Protein AF-A0A099GGU8-F1 (afdb_monomer_lite)

Foldseek 3Di:
DAPLVVQVVLVVVCVPDLQVCVLLVCLLPDQLVVLPPLSVQLVPQPALVSNLVSCQVCVCVSPPQKHWDWDDDDPDIDIDIDRNDPVNPDRQSVRSNVVSNSVSSVCVRVVVPLAHCFDDDPDDAPPSGHDRVRHHDDPPD

pLDDT: mean 87.36, std 14.86, range [30.58, 97.25]

InterPro domains:
  IPR032687 HTH-type transcriptional regulator AraC-type, N-terminal [PF12625] (4-124)

Structure (mmCIF, N/CA/C/O backbone):
data_AF-A0A099GGU8-F1
#
_entry.id   AF-A0A099GGU8-F1
#
loop_
_atom_site.group_PDB
_atom_site.id
_atom_site.type_symbol
_atom_site.label_atom_id
_atom_site.label_alt_id
_atom_site.label_comp_id
_atom_site.label_asym_id
_atom_site.label_entity_id
_atom_site.label_seq_id
_atom_site.pdbx_PDB_ins_code
_atom_site.Cartn_x
_atom_site.Cartn_y
_atom_site.Cartn_z
_atom_site.occupancy
_atom_site.B_iso_or_equiv
_atom_site.auth_seq_id
_atom_site.auth_comp_id
_atom_site.auth_asym_id
_atom_site.auth_atom_id
_atom_site.pdbx_PDB_model_num
ATOM 1 N N . MET A 1 1 ? -2.643 5.594 -17.748 1.00 82.12 1 MET A N 1
ATOM 2 C CA . MET A 1 1 ? -1.275 5.035 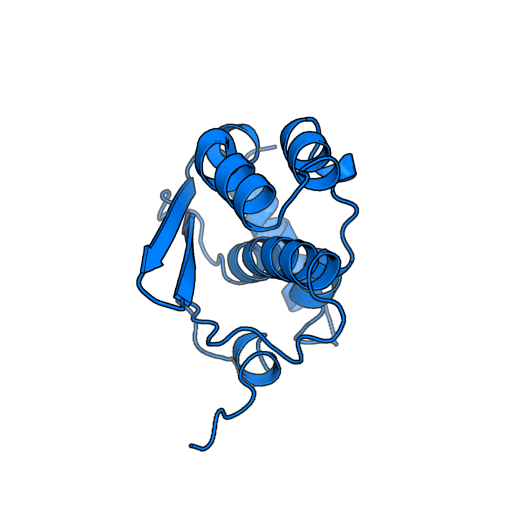-17.660 1.00 82.12 1 MET A CA 1
ATOM 3 C C . MET A 1 1 ? -1.399 3.537 -17.437 1.00 82.12 1 MET A C 1
ATOM 5 O O . MET A 1 1 ? -2.302 3.152 -16.703 1.00 82.12 1 MET A O 1
ATOM 9 N N . ARG A 1 2 ? -0.586 2.696 -18.091 1.00 91.62 2 ARG A N 1
ATOM 10 C CA . ARG A 1 2 ? -0.602 1.244 -17.828 1.00 91.62 2 ARG A CA 1
ATOM 11 C C . ARG A 1 2 ? 0.157 0.951 -16.536 1.00 91.62 2 ARG A C 1
ATOM 13 O O . ARG A 1 2 ? 1.083 1.689 -16.207 1.00 91.62 2 ARG A O 1
ATOM 20 N N . LEU A 1 3 ? -0.188 -0.141 -15.853 1.00 94.06 3 LEU A N 1
ATOM 21 C CA . LEU A 1 3 ? 0.506 -0.545 -14.627 1.00 94.06 3 LEU A CA 1
ATOM 22 C C . LEU A 1 3 ? 2.018 -0.698 -14.854 1.00 94.06 3 LEU A C 1
ATOM 24 O O . LEU A 1 3 ? 2.801 -0.153 -14.090 1.00 94.06 3 LEU A O 1
ATOM 28 N N . ALA A 1 4 ? 2.425 -1.361 -15.939 1.00 95.62 4 ALA A N 1
ATOM 29 C CA . ALA A 1 4 ? 3.839 -1.555 -16.262 1.00 95.62 4 ALA A CA 1
ATOM 30 C C . ALA A 1 4 ? 4.618 -0.230 -16.362 1.00 95.62 4 ALA A C 1
ATOM 32 O O . ALA A 1 4 ? 5.714 -0.119 -15.823 1.00 95.62 4 ALA A O 1
ATOM 33 N N . ASP A 1 5 ? 4.030 0.794 -16.991 1.00 96.00 5 ASP A N 1
ATOM 34 C CA . ASP A 1 5 ? 4.675 2.104 -17.157 1.00 96.00 5 ASP A CA 1
ATOM 35 C C . ASP A 1 5 ? 4.793 2.841 -15.811 1.00 96.00 5 ASP A C 1
ATOM 37 O O . ASP A 1 5 ? 5.799 3.498 -15.535 1.00 96.00 5 ASP A O 1
ATOM 41 N N . PHE A 1 6 ? 3.781 2.702 -14.949 1.00 95.31 6 PHE A N 1
ATOM 42 C CA . PHE A 1 6 ? 3.802 3.257 -13.597 1.00 95.31 6 PHE A CA 1
ATOM 43 C C . PHE A 1 6 ? 4.894 2.607 -12.744 1.00 95.31 6 PHE A C 1
ATOM 45 O O . PHE A 1 6 ? 5.730 3.307 -12.175 1.00 95.31 6 PHE A O 1
ATOM 52 N N . VAL A 1 7 ? 4.930 1.273 -12.713 1.00 97.25 7 VAL A N 1
ATOM 53 C CA . VAL A 1 7 ? 5.926 0.513 -11.949 1.00 97.25 7 VAL A CA 1
ATOM 54 C C . VAL A 1 7 ? 7.335 0.815 -12.450 1.00 97.25 7 VAL A C 1
ATOM 56 O O . VAL A 1 7 ? 8.205 1.134 -11.644 1.00 97.25 7 VAL A O 1
ATOM 59 N N . ALA A 1 8 ? 7.554 0.825 -13.768 1.00 97.12 8 ALA A N 1
ATOM 60 C CA . ALA A 1 8 ? 8.844 1.193 -14.349 1.00 97.12 8 ALA A CA 1
ATOM 61 C C . ALA A 1 8 ? 9.291 2.606 -13.932 1.00 97.12 8 ALA A C 1
ATOM 63 O O . ALA A 1 8 ? 10.473 2.836 -13.675 1.00 97.12 8 ALA A O 1
ATOM 64 N N . SER A 1 9 ? 8.348 3.545 -13.813 1.00 97.19 9 SER A N 1
ATOM 65 C CA . SER A 1 9 ? 8.642 4.905 -13.349 1.00 97.19 9 SER A CA 1
ATOM 66 C C . SER A 1 9 ? 9.060 4.930 -11.875 1.00 97.19 9 SER A C 1
ATOM 68 O O . SER A 1 9 ? 10.023 5.612 -11.526 1.00 97.19 9 SER A O 1
ATOM 70 N N . LEU A 1 10 ? 8.394 4.155 -11.012 1.00 96.81 10 LEU A N 1
ATOM 71 C CA . LEU A 1 10 ?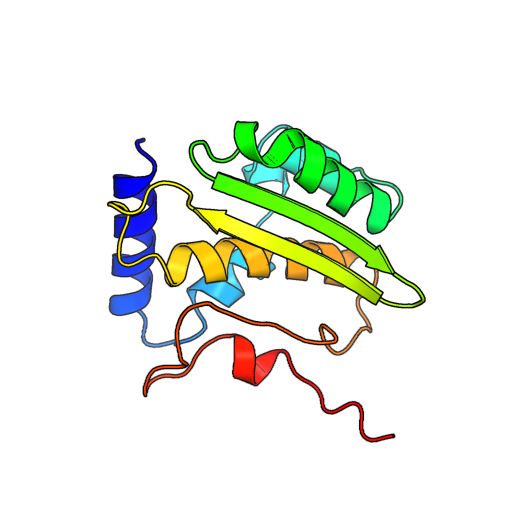 8.784 4.018 -9.604 1.00 96.81 10 LEU A CA 1
ATOM 72 C C . LEU A 1 10 ? 10.170 3.384 -9.451 1.00 96.81 10 LEU A C 1
ATOM 74 O O . LEU A 1 10 ? 10.974 3.848 -8.643 1.00 96.81 10 LEU A O 1
ATOM 78 N N . GLU A 1 11 ? 10.471 2.357 -10.245 1.00 96.81 11 GLU A N 1
ATOM 79 C CA . GLU A 1 11 ? 11.783 1.705 -10.249 1.00 96.81 11 GLU A CA 1
ATOM 80 C C . GLU A 1 11 ? 12.888 2.657 -10.721 1.00 96.81 11 GLU A C 1
ATOM 82 O O . GLU A 1 11 ? 13.962 2.709 -10.117 1.00 96.81 11 GLU A O 1
ATOM 87 N N . ALA A 1 12 ? 12.620 3.479 -11.740 1.00 96.81 12 ALA A N 1
ATOM 88 C CA . ALA A 1 12 ? 13.553 4.510 -12.191 1.00 96.81 12 ALA A CA 1
ATOM 89 C C . ALA A 1 12 ? 13.835 5.552 -11.091 1.00 96.81 12 ALA A C 1
ATOM 91 O O . ALA A 1 12 ? 14.996 5.897 -10.846 1.00 96.81 12 ALA A O 1
ATOM 92 N N . ILE A 1 13 ? 12.796 6.005 -10.378 1.00 95.38 13 ILE A N 1
ATOM 93 C CA . ILE A 1 13 ? 12.943 6.913 -9.230 1.00 95.38 13 ILE A CA 1
ATOM 94 C C . ILE A 1 13 ? 13.798 6.249 -8.147 1.00 95.38 13 ILE A C 1
ATOM 96 O O . ILE A 1 13 ? 14.785 6.837 -7.699 1.00 95.38 13 ILE A O 1
ATOM 100 N N . ALA A 1 14 ? 13.480 5.008 -7.773 1.00 94.06 14 ALA A N 1
ATOM 101 C CA . ALA A 1 14 ? 14.223 4.256 -6.767 1.00 94.06 14 ALA A CA 1
ATOM 102 C C . ALA A 1 14 ? 15.706 4.089 -7.138 1.00 94.06 14 ALA A C 1
ATOM 104 O O . ALA A 1 14 ? 16.572 4.241 -6.278 1.00 94.06 14 ALA A O 1
ATOM 105 N N . ALA A 1 15 ? 16.008 3.815 -8.410 1.00 93.00 15 ALA A N 1
ATOM 106 C CA . ALA A 1 15 ? 17.372 3.638 -8.903 1.00 93.00 15 ALA A CA 1
ATOM 107 C C . ALA A 1 15 ? 18.190 4.941 -8.906 1.00 93.00 15 ALA A C 1
ATOM 109 O O . ALA A 1 15 ? 19.402 4.903 -8.690 1.00 93.00 15 ALA A O 1
ATOM 110 N N . SER A 1 16 ? 17.536 6.082 -9.138 1.00 94.62 16 SER A N 1
ATOM 111 C CA . SER A 1 16 ? 18.170 7.408 -9.119 1.00 94.62 16 SER A CA 1
ATOM 112 C C . SER A 1 16 ? 18.340 8.006 -7.716 1.00 94.62 16 SER A C 1
ATOM 114 O O . SER A 1 16 ? 19.103 8.956 -7.541 1.00 94.62 16 SER A O 1
ATOM 116 N N . SER A 1 17 ? 17.641 7.467 -6.714 1.00 93.06 17 SER A N 1
ATOM 117 C CA . SER A 1 17 ? 17.659 7.992 -5.351 1.00 93.06 17 SER A CA 1
ATOM 118 C C . SER A 1 17 ? 18.921 7.581 -4.589 1.00 93.06 17 SER A C 1
ATOM 120 O O . SER A 1 17 ? 19.322 6.416 -4.584 1.00 93.06 17 SER A O 1
ATOM 122 N N . LEU A 1 18 ? 19.510 8.534 -3.861 1.00 90.94 18 LEU A N 1
ATOM 123 C CA . LEU A 1 18 ? 20.556 8.254 -2.872 1.00 90.94 18 LEU A CA 1
ATOM 124 C C . LEU A 1 18 ? 19.985 7.699 -1.559 1.00 90.94 18 LEU A C 1
ATOM 126 O O . LEU A 1 18 ? 20.714 7.038 -0.822 1.00 90.94 18 LEU A O 1
ATOM 130 N N . ASP A 1 19 ? 18.705 7.958 -1.270 1.00 90.38 19 ASP A N 1
ATOM 131 C CA . ASP A 1 19 ? 17.999 7.390 -0.120 1.00 90.38 19 ASP A CA 1
ATOM 132 C C . ASP A 1 19 ? 17.371 6.037 -0.512 1.00 90.38 19 ASP A C 1
ATOM 134 O O . ASP A 1 19 ? 16.425 6.011 -1.312 1.00 90.38 19 ASP A O 1
ATOM 138 N N . PRO A 1 20 ? 17.843 4.916 0.065 1.00 87.25 20 PRO A N 1
ATOM 139 C CA . PRO A 1 20 ? 17.310 3.576 -0.190 1.00 87.25 20 PRO A CA 1
ATOM 140 C C . PRO A 1 20 ? 15.848 3.402 0.241 1.00 87.25 20 PRO A C 1
ATOM 142 O O . PRO A 1 20 ? 15.189 2.460 -0.199 1.00 87.25 20 PRO A O 1
ATOM 145 N N . LEU A 1 21 ? 15.357 4.288 1.114 1.00 89.94 21 LEU A N 1
ATOM 146 C CA . LEU A 1 21 ? 13.995 4.304 1.638 1.00 89.94 21 LEU A CA 1
ATOM 147 C C . LEU A 1 21 ? 13.122 5.381 0.985 1.00 89.94 21 LEU A C 1
ATOM 149 O O . LEU A 1 21 ? 12.015 5.609 1.467 1.00 89.94 21 LEU A O 1
ATOM 153 N N . ALA A 1 22 ? 13.574 6.037 -0.089 1.00 93.31 22 ALA A N 1
ATOM 154 C CA . ALA A 1 22 ? 12.838 7.146 -0.700 1.00 93.31 22 ALA A CA 1
ATOM 155 C C . ALA A 1 22 ? 11.393 6.777 -1.064 1.00 93.31 22 ALA A C 1
ATOM 157 O O . ALA A 1 22 ? 10.467 7.496 -0.697 1.00 93.31 22 ALA A O 1
ATOM 158 N N . ILE A 1 23 ? 11.189 5.628 -1.715 1.00 95.81 23 ILE A N 1
ATOM 159 C CA . ILE A 1 23 ? 9.853 5.164 -2.113 1.00 95.81 23 ILE A CA 1
ATOM 160 C C . ILE A 1 23 ? 8.980 4.849 -0.892 1.00 95.81 23 ILE A C 1
ATOM 162 O O . ILE A 1 23 ? 7.825 5.264 -0.822 1.00 95.81 23 ILE A O 1
ATOM 166 N N . TRP A 1 24 ? 9.548 4.187 0.117 1.00 93.75 24 TRP A N 1
ATOM 167 C CA . TRP A 1 24 ? 8.850 3.898 1.368 1.00 93.75 24 TRP A CA 1
ATOM 168 C C . TRP A 1 24 ? 8.465 5.174 2.136 1.00 93.75 24 TRP A C 1
ATOM 170 O O . TRP A 1 24 ? 7.362 5.297 2.663 1.00 93.75 24 TRP A O 1
ATOM 180 N N . ARG A 1 25 ? 9.362 6.163 2.206 1.00 93.06 25 ARG A N 1
ATOM 181 C CA . ARG A 1 25 ? 9.073 7.457 2.841 1.00 93.06 25 ARG A CA 1
ATOM 182 C C . ARG A 1 25 ? 8.001 8.221 2.074 1.00 93.06 25 ARG A C 1
ATOM 184 O O . ARG A 1 25 ? 7.105 8.767 2.708 1.00 93.06 25 ARG A O 1
ATOM 191 N N . ALA A 1 26 ? 8.061 8.206 0.742 1.00 95.19 26 ALA A N 1
ATOM 192 C CA . ALA A 1 26 ? 7.042 8.811 -0.107 1.00 95.19 26 ALA A CA 1
ATOM 193 C C . ALA A 1 26 ? 5.663 8.182 0.135 1.00 95.19 26 ALA A C 1
ATOM 195 O O . ALA A 1 26 ? 4.697 8.908 0.340 1.00 95.19 26 ALA A O 1
ATOM 196 N N . GLY A 1 27 ? 5.573 6.849 0.204 1.00 95.12 27 GLY A N 1
ATOM 197 C CA . GLY A 1 27 ? 4.311 6.165 0.492 1.00 95.12 27 GLY A CA 1
ATOM 198 C C . GLY A 1 27 ? 3.748 6.482 1.880 1.00 95.12 27 GLY A C 1
ATOM 199 O O . GLY A 1 27 ? 2.556 6.741 2.005 1.00 95.12 27 GLY A O 1
ATOM 200 N N . GLN A 1 28 ? 4.589 6.537 2.920 1.00 93.00 28 GLN A N 1
ATOM 201 C CA . GLN A 1 28 ? 4.137 6.905 4.272 1.00 93.00 28 GLN A CA 1
ATOM 202 C C . GLN A 1 28 ? 3.670 8.364 4.379 1.00 93.00 28 GLN A C 1
ATOM 204 O O . GLN A 1 28 ? 2.813 8.661 5.208 1.00 93.00 28 GLN A O 1
ATOM 209 N N . ALA A 1 29 ? 4.262 9.266 3.594 1.00 93.00 29 ALA A N 1
ATOM 210 C CA . ALA A 1 29 ? 3.943 10.693 3.594 1.00 93.00 29 ALA A CA 1
ATOM 211 C C . ALA A 1 29 ? 2.810 11.066 2.624 1.00 93.00 29 ALA A C 1
ATOM 213 O O . ALA A 1 29 ? 2.442 12.237 2.547 1.00 93.00 29 ALA A O 1
ATOM 214 N N . MET A 1 30 ? 2.287 10.097 1.870 1.00 94.44 30 MET A N 1
ATOM 215 C CA . MET A 1 30 ? 1.274 10.328 0.849 1.00 94.44 30 MET A CA 1
ATOM 216 C C . MET A 1 30 ? -0.029 10.830 1.470 1.00 94.44 30 MET A C 1
ATOM 218 O O . MET A 1 30 ? -0.540 10.229 2.421 1.00 94.44 30 MET A O 1
ATOM 222 N N . ASP A 1 31 ? -0.596 11.898 0.906 1.00 94.44 31 ASP A N 1
ATOM 223 C CA . ASP A 1 31 ? -1.962 12.277 1.240 1.00 94.44 31 ASP A CA 1
ATOM 224 C C . ASP A 1 31 ? -2.910 11.237 0.637 1.00 94.44 31 ASP A C 1
ATOM 226 O O . ASP A 1 31 ? -2.900 10.961 -0.562 1.00 94.44 31 ASP A O 1
ATOM 230 N N . LEU A 1 32 ? -3.752 10.636 1.476 1.00 93.38 32 LEU A N 1
ATOM 231 C CA . LEU A 1 32 ? -4.728 9.662 1.008 1.00 93.38 32 LEU A CA 1
ATOM 232 C C . LEU A 1 32 ? -5.720 10.288 0.023 1.00 93.38 32 LEU A C 1
ATOM 234 O O . LEU A 1 32 ? -6.244 9.569 -0.821 1.00 93.38 32 LEU A O 1
ATOM 238 N N . ALA A 1 33 ? -5.977 11.596 0.078 1.00 92.69 33 ALA A N 1
ATOM 239 C CA . ALA A 1 33 ? -6.830 12.255 -0.908 1.00 92.69 33 ALA A CA 1
ATOM 240 C C . ALA A 1 33 ? -6.294 12.110 -2.348 1.00 92.69 33 ALA A C 1
ATOM 242 O O . ALA A 1 33 ? -7.091 12.009 -3.285 1.00 92.69 33 ALA A O 1
ATOM 243 N N . ASP A 1 34 ? -4.973 11.985 -2.524 1.00 93.12 34 ASP A N 1
ATOM 244 C CA . ASP A 1 34 ? -4.331 11.797 -3.833 1.00 93.12 34 ASP A CA 1
ATOM 245 C C . ASP A 1 34 ? -4.614 10.411 -4.440 1.00 93.12 34 ASP A C 1
ATOM 247 O O . ASP A 1 34 ? -4.500 10.216 -5.650 1.00 93.12 34 ASP A O 1
ATOM 251 N N . LEU A 1 35 ? -5.068 9.448 -3.627 1.00 92.31 35 LEU A N 1
ATOM 252 C CA . LEU A 1 35 ? -5.516 8.120 -4.073 1.00 92.31 35 LEU A CA 1
ATOM 253 C C . LEU A 1 35 ? -7.000 8.105 -4.490 1.00 92.31 35 LEU A C 1
ATOM 255 O O . LEU A 1 35 ? -7.610 7.041 -4.656 1.00 92.31 35 LEU A O 1
ATOM 259 N N . GLY A 1 36 ? -7.611 9.283 -4.628 1.00 92.44 36 GLY A N 1
ATOM 260 C CA . GLY A 1 36 ? -8.992 9.456 -5.055 1.00 92.44 36 GLY A CA 1
ATOM 261 C C . GLY A 1 36 ? -10.005 8.881 -4.064 1.00 92.44 36 GLY A C 1
ATOM 262 O O . GLY A 1 36 ? -9.809 8.877 -2.850 1.00 92.44 36 GLY A O 1
ATOM 263 N N . VAL A 1 37 ? -11.129 8.374 -4.581 1.00 93.00 37 VAL A N 1
ATOM 264 C CA . VAL A 1 37 ? -12.281 7.951 -3.757 1.00 93.00 37 VAL A CA 1
ATOM 265 C C . VAL A 1 37 ? -11.911 6.870 -2.734 1.00 93.00 37 VAL A C 1
ATOM 267 O O . VAL A 1 37 ? -12.429 6.885 -1.613 1.00 93.00 37 VAL A O 1
ATOM 270 N N . LEU A 1 38 ? -11.016 5.940 -3.089 1.00 93.88 38 LEU A N 1
ATOM 271 C CA . LEU A 1 38 ? -10.559 4.907 -2.159 1.00 93.88 38 LEU A CA 1
ATOM 272 C C . LEU A 1 38 ? -9.803 5.524 -0.984 1.00 93.88 38 LEU A C 1
ATOM 274 O O . LEU A 1 38 ? -10.114 5.235 0.173 1.00 93.88 38 LEU A O 1
ATOM 278 N N . GLY A 1 39 ? -8.852 6.404 -1.280 1.00 94.88 39 GLY A N 1
ATOM 279 C CA . GLY A 1 39 ? -8.070 7.071 -0.255 1.00 94.88 39 GLY A CA 1
ATOM 280 C C . GLY A 1 39 ? -8.904 8.006 0.618 1.00 94.88 39 GLY A C 1
ATOM 281 O O . GLY A 1 39 ? -8.801 7.924 1.839 1.00 94.88 39 GLY A O 1
ATOM 282 N N . CYS A 1 40 ? -9.842 8.766 0.042 1.00 95.06 40 CYS A N 1
ATOM 283 C CA . CYS A 1 40 ? -10.820 9.545 0.812 1.00 95.06 40 CYS A CA 1
ATOM 284 C C . CYS A 1 40 ? -11.651 8.660 1.755 1.00 95.06 40 CYS A C 1
ATOM 286 O O . CYS A 1 40 ? -11.876 9.017 2.911 1.00 95.06 40 CYS A O 1
ATOM 288 N N . THR A 1 41 ? -12.073 7.476 1.297 1.00 94.12 41 THR A N 1
ATOM 289 C CA . THR A 1 41 ? -12.802 6.514 2.143 1.00 94.12 41 THR A CA 1
ATOM 290 C C . THR A 1 41 ? -11.934 6.037 3.311 1.00 94.12 41 THR A C 1
ATOM 292 O O . THR A 1 41 ? -12.417 5.946 4.438 1.00 94.12 41 THR A O 1
ATOM 295 N N . GLY A 1 42 ? -10.651 5.756 3.062 1.00 93.25 42 GLY A N 1
ATOM 296 C CA . GLY A 1 42 ? -9.690 5.400 4.107 1.00 93.25 42 GLY A CA 1
ATOM 297 C C . GLY A 1 42 ? -9.427 6.540 5.095 1.00 93.25 42 GLY A C 1
ATOM 298 O O . GLY A 1 42 ? -9.399 6.307 6.300 1.00 93.25 42 GLY A O 1
ATOM 299 N N . ALA A 1 43 ? -9.300 7.773 4.603 1.00 93.62 43 ALA A N 1
ATOM 300 C CA . ALA A 1 43 ? -9.060 8.965 5.413 1.00 93.62 43 ALA A CA 1
ATOM 301 C C . ALA A 1 43 ? -10.228 9.297 6.354 1.00 93.62 43 ALA A C 1
ATOM 303 O O . ALA A 1 43 ? -10.010 9.791 7.461 1.00 93.62 43 ALA A O 1
ATOM 304 N N . LEU A 1 44 ? -11.459 9.017 5.921 1.00 95.00 44 LEU A N 1
ATOM 305 C CA . LEU A 1 44 ? -12.685 9.240 6.693 1.00 95.00 44 LEU A CA 1
ATOM 306 C C . LEU A 1 44 ? -13.085 8.036 7.559 1.00 95.00 44 LEU A C 1
ATOM 308 O O . LEU A 1 44 ? -14.083 8.097 8.277 1.00 95.00 44 LEU A O 1
ATOM 312 N N . ALA A 1 45 ? -12.345 6.927 7.493 1.00 96.62 45 ALA A N 1
ATOM 313 C CA . ALA A 1 45 ? -12.685 5.726 8.236 1.00 96.62 45 ALA A CA 1
ATOM 314 C C . ALA A 1 45 ? -12.586 5.961 9.759 1.00 96.62 45 ALA A C 1
ATOM 316 O O . ALA A 1 45 ? -11.597 6.521 10.233 1.00 96.62 45 ALA A O 1
ATOM 317 N N . PRO A 1 46 ? -13.558 5.482 10.558 1.00 96.31 46 PRO A N 1
ATOM 318 C CA . PRO A 1 46 ? -13.575 5.722 12.003 1.00 96.31 46 PRO A CA 1
ATOM 319 C C . PRO A 1 46 ? -12.573 4.855 12.777 1.00 96.31 46 PRO A C 1
ATOM 321 O O . PRO A 1 46 ? -12.298 5.118 13.942 1.00 96.31 46 PRO A O 1
ATOM 324 N N . THR A 1 47 ? -12.049 3.791 12.162 1.00 95.94 47 THR A N 1
ATOM 325 C CA . THR A 1 47 ? -11.085 2.872 12.781 1.00 95.94 47 THR A CA 1
ATOM 326 C C . THR A 1 47 ? -10.067 2.385 11.755 1.00 95.94 47 THR A C 1
ATOM 328 O O . THR A 1 47 ? -10.381 2.290 10.565 1.00 95.94 47 THR A O 1
ATOM 331 N N . LEU A 1 48 ? -8.881 1.974 12.221 1.00 94.00 48 LEU A N 1
ATOM 332 C CA . LEU A 1 48 ? -7.865 1.343 11.372 1.00 94.00 48 LEU A CA 1
ATOM 333 C C . LEU A 1 48 ? -8.431 0.136 10.611 1.00 94.00 48 LEU A C 1
ATOM 335 O O . LEU A 1 48 ? -8.244 0.007 9.406 1.00 94.00 48 LEU A O 1
ATOM 339 N N . GLY A 1 49 ? -9.190 -0.723 11.295 1.00 95.19 49 GLY A N 1
ATOM 340 C CA . GLY A 1 49 ? -9.819 -1.882 10.664 1.00 95.19 49 GLY A CA 1
ATOM 341 C C . GLY A 1 49 ? -10.835 -1.502 9.583 1.00 95.19 49 GLY A C 1
ATOM 342 O O . GLY A 1 49 ? -10.942 -2.202 8.578 1.00 95.19 49 GLY A O 1
ATOM 343 N N . ALA A 1 50 ? -11.576 -0.400 9.752 1.00 96.62 50 ALA A N 1
ATOM 344 C CA . ALA A 1 50 ? -12.463 0.114 8.709 1.00 96.62 50 ALA A CA 1
ATOM 345 C C . ALA A 1 50 ? -11.671 0.640 7.500 1.00 96.62 50 ALA A C 1
ATOM 347 O O . ALA A 1 50 ? -12.041 0.327 6.369 1.00 96.62 50 ALA A O 1
ATOM 348 N N . ALA A 1 51 ? -10.561 1.350 7.732 1.00 96.06 51 ALA A N 1
ATOM 349 C CA . ALA A 1 51 ? -9.677 1.823 6.668 1.00 96.06 51 ALA A CA 1
ATOM 350 C C . ALA A 1 51 ? -9.088 0.648 5.868 1.00 96.06 51 ALA A C 1
ATOM 352 O O . ALA A 1 51 ? -9.278 0.566 4.657 1.00 96.06 51 ALA A O 1
ATOM 353 N N . LEU A 1 52 ? -8.462 -0.324 6.541 1.00 95.69 52 LEU A N 1
ATOM 354 C CA . LEU A 1 52 ? -7.844 -1.484 5.887 1.00 95.69 52 LEU A CA 1
ATOM 355 C C . LEU A 1 52 ? -8.872 -2.352 5.149 1.00 95.69 52 LEU A C 1
ATOM 357 O O . LEU A 1 52 ? -8.612 -2.800 4.035 1.00 95.69 52 LEU A O 1
ATOM 361 N N . ARG A 1 53 ? -10.083 -2.529 5.697 1.00 96.50 53 ARG A N 1
ATOM 362 C CA . ARG A 1 53 ? -11.171 -3.222 4.984 1.00 96.50 53 ARG A CA 1
ATOM 363 C C . ARG A 1 53 ? -11.649 -2.470 3.743 1.00 96.50 53 ARG A C 1
ATOM 365 O O . ARG A 1 53 ? -12.069 -3.124 2.789 1.00 96.50 53 ARG A O 1
ATOM 372 N N . ALA A 1 54 ? -11.616 -1.137 3.736 1.00 95.44 54 ALA A N 1
ATOM 373 C CA . ALA A 1 54 ? -11.944 -0.361 2.543 1.00 95.44 54 ALA A CA 1
ATOM 374 C C . ALA A 1 54 ? -10.919 -0.619 1.431 1.00 95.44 54 ALA A C 1
ATOM 376 O O . ALA A 1 54 ? -11.322 -0.927 0.310 1.00 95.44 54 ALA A O 1
ATOM 377 N N . PHE A 1 55 ? -9.624 -0.594 1.768 1.00 95.88 55 PHE A N 1
ATOM 378 C CA . PHE A 1 55 ? -8.545 -0.956 0.846 1.00 95.88 55 PHE A CA 1
ATOM 379 C C . PHE A 1 55 ? -8.702 -2.394 0.352 1.00 95.88 55 PHE A C 1
ATOM 381 O O . PHE A 1 55 ? -8.833 -2.590 -0.849 1.00 95.88 55 PHE A O 1
ATOM 388 N N . HIS A 1 56 ? -8.837 -3.381 1.241 1.00 96.81 56 HIS A N 1
ATOM 389 C CA . HIS A 1 56 ? -9.020 -4.787 0.860 1.00 96.81 56 HIS A CA 1
ATOM 390 C C . HIS A 1 56 ? -10.153 -4.997 -0.163 1.00 96.81 56 HIS A C 1
ATOM 392 O O . HIS A 1 56 ? -9.975 -5.677 -1.166 1.00 96.81 56 HIS A O 1
ATOM 398 N N . LYS A 1 57 ? -11.315 -4.363 0.044 1.00 95.06 57 LYS A N 1
ATOM 399 C CA . LYS A 1 57 ? -12.485 -4.550 -0.831 1.00 95.06 57 LYS A CA 1
ATOM 400 C C . LYS A 1 57 ? -12.399 -3.824 -2.173 1.00 95.06 57 LYS A C 1
ATOM 402 O O . LYS A 1 57 ? -13.166 -4.151 -3.075 1.00 95.06 57 LYS A O 1
ATOM 407 N N . ARG A 1 58 ? -11.591 -2.767 -2.278 1.00 93.69 58 ARG A N 1
ATOM 408 C CA . ARG A 1 58 ? -11.676 -1.799 -3.389 1.00 93.69 58 ARG A CA 1
ATOM 409 C C . ARG A 1 58 ? -10.330 -1.478 -4.029 1.00 93.69 58 ARG A C 1
ATOM 411 O O . ARG A 1 58 ? -10.292 -0.657 -4.939 1.00 93.69 58 ARG A O 1
ATOM 418 N N . PHE A 1 59 ? -9.249 -2.136 -3.611 1.00 94.19 59 PHE A N 1
ATOM 419 C CA . PHE A 1 59 ? -7.904 -1.875 -4.124 1.00 94.19 59 PHE A CA 1
ATOM 420 C C . PHE A 1 59 ? -7.807 -2.018 -5.644 1.00 94.19 59 PHE A C 1
ATOM 422 O O . PHE A 1 59 ? -7.170 -1.200 -6.294 1.00 94.19 59 PHE A O 1
ATOM 429 N N . GLY A 1 60 ? -8.517 -2.988 -6.231 1.00 91.50 60 GLY A N 1
ATOM 430 C CA . GLY A 1 60 ? -8.529 -3.188 -7.684 1.00 91.50 60 GLY A CA 1
ATOM 431 C C . GLY A 1 60 ? -9.046 -1.986 -8.488 1.00 91.50 60 GLY A C 1
ATOM 432 O O . GLY A 1 60 ? -8.737 -1.878 -9.670 1.00 91.50 60 GLY A O 1
ATOM 433 N N . ALA A 1 61 ? -9.795 -1.068 -7.862 1.00 89.50 61 ALA A N 1
ATOM 434 C CA . ALA A 1 61 ? -10.206 0.191 -8.487 1.00 89.50 61 ALA A CA 1
ATOM 435 C C . ALA A 1 61 ? -9.087 1.246 -8.495 1.00 89.50 61 ALA A C 1
ATOM 437 O O . ALA A 1 61 ? -9.089 2.123 -9.354 1.00 89.50 61 ALA A O 1
ATOM 438 N N . LEU A 1 62 ? -8.150 1.166 -7.546 1.00 91.06 62 LEU A N 1
ATOM 439 C CA . LEU A 1 62 ? -6.952 2.003 -7.505 1.00 91.06 62 LEU A CA 1
ATOM 440 C C . LEU A 1 62 ? -5.874 1.452 -8.444 1.00 91.06 62 LEU A C 1
ATOM 442 O O . LEU A 1 62 ? -5.261 2.211 -9.189 1.00 91.06 62 LEU A O 1
ATOM 446 N N . GLN A 1 63 ? -5.672 0.133 -8.437 1.00 92.06 63 GLN A N 1
ATOM 447 C CA . GLN A 1 63 ? -4.629 -0.518 -9.217 1.00 92.06 63 GLN A CA 1
ATOM 448 C C . GLN A 1 63 ? -5.111 -1.851 -9.796 1.00 92.06 63 GLN A C 1
ATOM 450 O O . GLN A 1 63 ? -5.223 -2.865 -9.103 1.00 92.06 63 GLN A O 1
ATOM 455 N N . SER A 1 64 ? -5.371 -1.857 -11.103 1.00 91.00 64 SER A N 1
ATOM 456 C CA . SER A 1 64 ? -5.710 -3.067 -11.860 1.00 91.00 64 SER A CA 1
ATOM 457 C C . SER A 1 64 ? -4.574 -4.095 -11.836 1.00 91.00 64 SER A C 1
ATOM 459 O O . SER A 1 64 ? -3.423 -3.721 -11.641 1.00 91.00 64 SER A O 1
ATOM 461 N N . ALA A 1 65 ? -4.873 -5.367 -12.125 1.00 93.38 65 ALA A N 1
ATOM 462 C CA . ALA A 1 65 ? -3.882 -6.453 -12.184 1.00 93.38 65 ALA A CA 1
ATOM 463 C C . ALA A 1 65 ? -3.064 -6.622 -10.888 1.00 93.38 65 ALA A C 1
ATOM 465 O O . ALA A 1 65 ? -1.900 -7.019 -10.912 1.00 93.38 65 ALA A O 1
ATOM 466 N N . SER A 1 66 ? -3.694 -6.352 -9.747 1.00 94.69 66 SER A N 1
ATOM 467 C CA . SER A 1 66 ? -3.136 -6.591 -8.423 1.00 94.69 66 SER A CA 1
ATOM 468 C C . SER A 1 66 ? -4.137 -7.333 -7.539 1.00 94.69 66 SER A C 1
ATOM 470 O O . SER A 1 66 ? -5.344 -7.331 -7.795 1.00 94.69 66 SER A O 1
ATOM 472 N N . SER A 1 67 ? -3.625 -7.987 -6.505 1.00 95.50 67 SER A N 1
ATOM 473 C CA . SER A 1 67 ? -4.404 -8.627 -5.454 1.00 95.50 67 SER A CA 1
ATOM 474 C C . SER A 1 67 ? -3.965 -8.106 -4.100 1.00 95.50 67 SER A C 1
ATOM 476 O O . SER A 1 67 ? -2.769 -7.944 -3.844 1.00 95.50 67 SER A O 1
ATOM 478 N N . VAL A 1 68 ? -4.939 -7.930 -3.221 1.00 96.88 68 VAL A N 1
ATOM 479 C CA . VAL A 1 68 ? -4.724 -7.662 -1.805 1.00 96.88 68 VAL A CA 1
ATOM 480 C C . VAL A 1 68 ? -5.498 -8.673 -0.982 1.00 96.88 68 VAL A C 1
ATOM 482 O O . VAL A 1 68 ? -6.544 -9.148 -1.420 1.00 96.88 68 VAL A O 1
ATOM 485 N N . ASP A 1 69 ? -5.005 -8.953 0.214 1.00 97.12 69 ASP A N 1
ATOM 486 C CA . ASP A 1 69 ? -5.735 -9.722 1.217 1.00 97.12 69 ASP A CA 1
ATOM 487 C C . ASP A 1 69 ? -5.590 -9.056 2.585 1.00 97.12 69 ASP A C 1
ATOM 489 O O . ASP A 1 69 ? -4.564 -8.437 2.880 1.00 97.12 69 ASP A O 1
ATOM 493 N N . PHE A 1 70 ? -6.624 -9.170 3.413 1.00 97.06 70 PHE A N 1
ATOM 494 C CA . PHE A 1 70 ? -6.625 -8.642 4.770 1.00 97.06 70 PHE A CA 1
ATOM 495 C C . PHE A 1 70 ? -7.266 -9.627 5.740 1.00 97.06 70 PHE A C 1
ATOM 497 O O . PHE A 1 70 ? -8.479 -9.846 5.707 1.00 97.06 70 PHE A O 1
ATOM 504 N N . GLN A 1 71 ? -6.446 -10.143 6.651 1.00 95.88 71 GLN A N 1
ATOM 505 C CA . GLN A 1 71 ? -6.835 -11.119 7.660 1.00 95.88 71 GLN A CA 1
ATOM 506 C C . GLN A 1 71 ? -6.588 -10.565 9.060 1.00 95.88 71 GLN A C 1
ATOM 508 O O . GLN A 1 71 ? -5.643 -9.807 9.295 1.00 95.88 71 GLN A O 1
ATOM 513 N N . VAL A 1 72 ? -7.452 -10.945 9.997 1.00 93.81 72 VAL A N 1
ATOM 514 C CA . VAL A 1 72 ? -7.284 -10.653 11.422 1.00 93.81 72 VAL A CA 1
ATOM 515 C C . VAL A 1 72 ? -7.399 -11.971 12.168 1.00 93.81 72 VAL A C 1
ATOM 517 O O . VAL A 1 72 ? -8.463 -12.585 12.167 1.00 93.81 72 VAL A O 1
ATOM 520 N N . GLU A 1 73 ? -6.301 -12.383 12.787 1.00 93.12 73 GLU A N 1
ATOM 521 C CA . GLU A 1 73 ? -6.176 -13.620 13.553 1.00 93.12 73 GLU A CA 1
ATOM 522 C C . GLU A 1 73 ? -5.606 -13.272 14.930 1.00 93.12 73 GLU A C 1
ATOM 524 O O . GLU A 1 73 ? -4.559 -12.628 15.040 1.00 93.12 73 GLU A O 1
ATOM 529 N N . ASP A 1 74 ? -6.314 -13.662 15.990 1.00 89.25 74 ASP A N 1
ATOM 530 C CA . ASP A 1 74 ? -5.985 -13.323 17.376 1.00 89.25 74 ASP A CA 1
ATOM 531 C C . ASP A 1 74 ? -5.705 -11.818 17.574 1.00 89.25 74 ASP A C 1
ATOM 533 O O . ASP A 1 74 ? -6.569 -10.967 17.356 1.00 89.25 74 ASP A O 1
ATOM 537 N N . ALA A 1 75 ? -4.483 -11.480 17.995 1.00 85.25 75 ALA A N 1
ATOM 538 C CA . ALA A 1 75 ? -4.014 -10.117 18.224 1.00 85.25 75 ALA A CA 1
ATOM 539 C C . ALA A 1 75 ? -3.263 -9.526 17.015 1.00 85.25 75 ALA A C 1
ATOM 541 O O . ALA A 1 75 ? -2.603 -8.493 17.148 1.00 85.25 75 ALA A O 1
ATOM 542 N N . ARG A 1 76 ? -3.316 -10.175 15.842 1.00 88.00 76 ARG A N 1
ATOM 543 C CA . ARG A 1 76 ? -2.557 -9.781 14.652 1.00 88.00 76 ARG A CA 1
ATOM 544 C C . ARG A 1 76 ? -3.472 -9.495 13.469 1.00 88.00 76 ARG A C 1
ATOM 546 O O . ARG A 1 76 ? -4.302 -10.305 13.074 1.00 88.00 76 ARG A O 1
ATOM 553 N N . ALA A 1 77 ? -3.256 -8.338 12.856 1.00 91.75 77 ALA A N 1
ATOM 554 C CA . ALA A 1 77 ? -3.816 -8.002 11.558 1.00 91.75 77 ALA A CA 1
ATOM 555 C C . ALA A 1 77 ? -2.716 -8.102 10.493 1.00 91.75 77 ALA A C 1
ATOM 557 O O . ALA A 1 77 ? -1.625 -7.559 10.675 1.00 91.75 77 ALA A O 1
ATOM 558 N N . SER A 1 78 ? -3.007 -8.785 9.391 1.00 93.75 78 SER A N 1
ATOM 559 C CA . SER A 1 78 ? -2.083 -9.015 8.283 1.00 93.75 78 SER A CA 1
ATOM 560 C C . SER A 1 78 ? -2.703 -8.485 7.001 1.00 93.75 78 SER A C 1
ATOM 562 O O . SER A 1 78 ? -3.811 -8.874 6.639 1.00 93.75 78 SER A O 1
ATOM 564 N N . PHE A 1 79 ? -1.988 -7.595 6.316 1.00 95.75 79 PHE A N 1
ATOM 565 C CA . PHE A 1 79 ? -2.361 -7.112 4.992 1.00 95.75 79 PHE A CA 1
ATOM 566 C C . PHE A 1 79 ? -1.293 -7.561 4.001 1.00 95.75 79 PHE A C 1
ATOM 568 O O . PHE A 1 79 ? -0.107 -7.320 4.229 1.00 95.75 79 PHE A O 1
ATOM 575 N N . SER A 1 80 ? -1.703 -8.215 2.920 1.00 95.94 80 SER A N 1
ATOM 576 C CA . SER A 1 80 ? -0.799 -8.639 1.854 1.00 95.94 80 SER A CA 1
ATOM 577 C C . SER A 1 80 ? -1.157 -7.962 0.539 1.00 95.94 80 SER A C 1
ATOM 579 O O . SER A 1 80 ? -2.294 -7.543 0.318 1.00 95.94 80 SER A O 1
ATOM 581 N N . TYR A 1 81 ? -0.153 -7.823 -0.318 1.00 96.50 81 TYR A N 1
ATOM 582 C CA . TYR A 1 81 ? -0.257 -7.165 -1.608 1.00 96.50 81 TYR A CA 1
ATOM 583 C C . TYR A 1 81 ? 0.634 -7.880 -2.627 1.00 96.50 81 TYR A C 1
ATOM 585 O O . TYR A 1 81 ? 1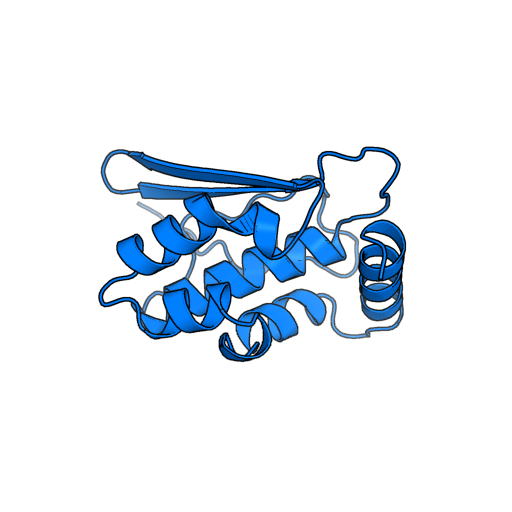.729 -8.333 -2.287 1.00 96.50 81 TYR A O 1
ATOM 593 N N . ARG A 1 82 ? 0.162 -7.982 -3.873 1.00 95.69 82 ARG A N 1
ATOM 594 C CA . ARG A 1 82 ? 0.915 -8.534 -5.003 1.00 95.69 82 ARG A CA 1
ATOM 595 C C . ARG A 1 82 ? 0.383 -7.997 -6.333 1.00 95.69 82 ARG A C 1
ATOM 597 O O . ARG A 1 82 ? -0.827 -7.947 -6.536 1.00 95.69 82 ARG A O 1
ATOM 604 N N . ILE A 1 83 ? 1.280 -7.725 -7.279 1.00 96.44 83 ILE A N 1
ATOM 605 C CA . ILE A 1 83 ? 0.936 -7.604 -8.704 1.00 96.44 83 ILE A CA 1
ATOM 606 C C . ILE A 1 83 ? 0.751 -9.002 -9.310 1.00 96.44 83 ILE A C 1
ATOM 608 O O . ILE A 1 83 ? 1.591 -9.882 -9.125 1.00 96.44 83 ILE A O 1
ATOM 612 N N . LEU A 1 84 ? -0.351 -9.204 -10.031 1.00 95.12 84 LEU A N 1
ATOM 613 C CA . LEU A 1 84 ? -0.717 -10.480 -10.656 1.00 95.12 84 LEU A CA 1
ATOM 614 C C . LEU A 1 84 ? -0.075 -10.683 -12.033 1.00 95.12 84 LEU A C 1
ATOM 616 O O . LEU A 1 84 ? 0.103 -11.821 -12.458 1.00 95.12 84 LEU A O 1
ATOM 620 N N . ASP A 1 85 ? 0.251 -9.594 -12.725 1.00 93.81 85 ASP A N 1
ATOM 621 C CA . ASP A 1 85 ? 0.948 -9.636 -14.008 1.00 93.81 85 ASP A CA 1
ATOM 622 C C . ASP A 1 85 ? 2.447 -9.898 -13.790 1.00 93.81 85 ASP A C 1
ATOM 624 O O . ASP A 1 85 ? 3.163 -9.076 -13.211 1.00 93.81 85 ASP A O 1
ATOM 628 N N . ASN A 1 86 ? 2.917 -11.067 -14.226 1.00 90.56 86 ASN A N 1
ATOM 629 C CA . ASN A 1 86 ? 4.311 -11.480 -14.066 1.00 90.56 86 ASN A CA 1
ATOM 630 C C . ASN A 1 86 ? 5.265 -10.778 -15.044 1.00 90.56 86 ASN A C 1
ATOM 632 O O . ASN A 1 86 ? 6.467 -10.776 -14.792 1.00 90.56 86 ASN A O 1
ATOM 636 N N . GLU A 1 87 ? 4.753 -10.160 -16.112 1.00 93.62 87 GLU A N 1
ATOM 637 C CA . GLU A 1 87 ? 5.571 -9.376 -17.047 1.00 93.62 87 GLU A CA 1
ATOM 638 C C . GLU A 1 87 ? 5.947 -8.006 -16.458 1.00 93.62 87 GLU A C 1
ATOM 640 O O . GLU A 1 87 ? 6.872 -7.341 -16.927 1.00 93.62 87 GLU A O 1
ATOM 645 N N . VAL A 1 88 ? 5.255 -7.572 -15.397 1.00 95.44 88 VAL A N 1
ATOM 646 C CA . VAL A 1 88 ? 5.597 -6.359 -14.651 1.00 95.44 88 VAL A CA 1
ATOM 647 C C . VAL A 1 88 ? 6.761 -6.665 -13.709 1.00 95.44 88 VAL A C 1
ATOM 649 O O . VAL A 1 88 ? 6.576 -7.104 -12.571 1.00 95.44 88 VAL A O 1
ATOM 652 N N . TRP A 1 89 ? 7.977 -6.427 -14.198 1.00 94.06 89 TRP A N 1
ATOM 653 C CA . TRP A 1 89 ? 9.218 -6.637 -13.458 1.00 94.06 89 TRP A CA 1
ATOM 654 C C . TRP A 1 89 ? 10.310 -5.627 -13.864 1.00 94.06 89 TRP A C 1
ATOM 656 O O . TRP A 1 89 ? 10.414 -5.303 -15.048 1.00 94.06 89 TRP A O 1
ATOM 666 N N . PRO A 1 90 ? 11.183 -5.173 -12.939 1.00 94.19 90 PRO A N 1
ATOM 667 C CA . PRO A 1 90 ? 11.105 -5.336 -11.483 1.00 94.19 90 PRO A CA 1
ATOM 668 C C . PRO A 1 90 ? 9.905 -4.585 -10.881 1.00 94.19 90 PRO A C 1
ATOM 670 O O . PRO A 1 90 ? 9.376 -3.665 -11.496 1.00 94.19 90 PRO A O 1
ATOM 673 N N . ARG A 1 91 ? 9.451 -5.012 -9.695 1.00 95.38 91 ARG A N 1
ATOM 674 C CA . ARG A 1 91 ? 8.268 -4.453 -9.000 1.00 95.38 91 ARG A CA 1
ATOM 675 C C . ARG A 1 91 ? 8.471 -4.242 -7.492 1.00 95.38 91 ARG A C 1
ATOM 677 O O . ARG A 1 91 ? 7.521 -4.204 -6.702 1.00 95.38 91 ARG A O 1
ATOM 684 N N . ARG A 1 92 ? 9.735 -4.107 -7.092 1.00 94.56 92 ARG A N 1
ATOM 685 C CA . ARG A 1 92 ? 10.153 -3.791 -5.725 1.00 94.56 92 ARG A CA 1
ATOM 686 C C . ARG A 1 92 ? 9.573 -2.449 -5.283 1.00 94.56 92 ARG A C 1
ATOM 688 O O . ARG A 1 92 ? 8.947 -2.381 -4.230 1.00 94.56 92 ARG A O 1
ATOM 695 N N . ALA A 1 93 ? 9.786 -1.394 -6.066 1.00 95.56 93 ALA A N 1
ATOM 696 C CA . ALA A 1 93 ? 9.415 -0.035 -5.687 1.00 95.56 93 ALA A CA 1
ATOM 697 C C . ALA A 1 93 ? 7.897 0.098 -5.501 1.00 95.56 93 ALA A C 1
ATOM 699 O O . ALA A 1 93 ? 7.438 0.702 -4.539 1.00 95.56 93 ALA A O 1
ATOM 700 N N . ASP A 1 94 ? 7.111 -0.537 -6.366 1.00 96.38 94 ASP A N 1
ATOM 701 C CA . ASP A 1 94 ? 5.653 -0.568 -6.246 1.00 96.38 94 ASP A CA 1
ATOM 702 C C . ASP A 1 94 ? 5.174 -1.284 -4.968 1.00 96.38 94 ASP A C 1
ATOM 704 O O . ASP A 1 94 ? 4.319 -0.767 -4.241 1.00 96.38 94 ASP A O 1
ATOM 708 N N . SER A 1 95 ? 5.788 -2.424 -4.633 1.00 95.25 95 SER A N 1
ATOM 709 C CA . SER A 1 95 ? 5.500 -3.145 -3.387 1.00 95.25 95 SER A CA 1
ATOM 710 C C . SER A 1 95 ? 5.861 -2.311 -2.153 1.00 95.25 95 SER A C 1
ATOM 712 O O . SER A 1 95 ? 5.087 -2.247 -1.196 1.00 95.25 95 SER A O 1
ATOM 714 N N . GLU A 1 96 ? 7.017 -1.639 -2.174 1.00 95.19 96 GLU A N 1
ATOM 715 C CA . GLU A 1 96 ? 7.443 -0.729 -1.105 1.00 95.19 96 GLU A CA 1
ATOM 716 C C . GLU A 1 96 ? 6.492 0.460 -0.960 1.00 95.19 96 GLU A C 1
ATOM 718 O O . GLU A 1 96 ? 6.105 0.783 0.161 1.00 95.19 96 GLU A O 1
ATOM 723 N N . LEU A 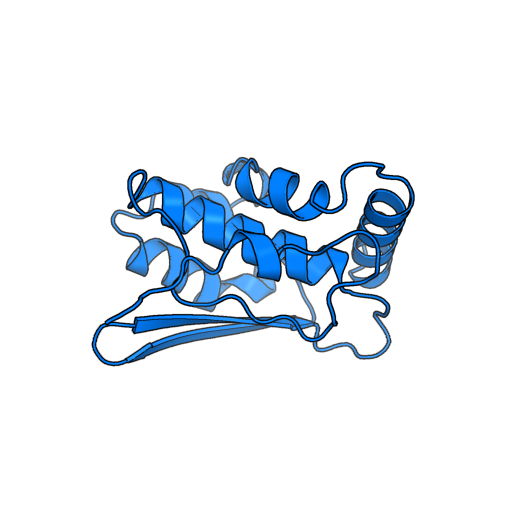1 97 ? 6.072 1.078 -2.067 1.00 96.12 97 LEU A N 1
ATOM 724 C CA . LEU A 1 97 ? 5.137 2.202 -2.057 1.00 96.12 97 LEU A CA 1
ATOM 725 C C . LEU A 1 97 ? 3.790 1.789 -1.458 1.00 96.12 97 LEU A C 1
ATOM 727 O O . LEU A 1 97 ? 3.282 2.448 -0.551 1.00 96.12 97 LEU A O 1
ATOM 731 N N . THR A 1 98 ? 3.231 0.679 -1.936 1.00 95.81 98 THR A N 1
ATOM 732 C CA . THR A 1 98 ? 1.906 0.206 -1.524 1.00 95.81 98 THR A CA 1
ATOM 733 C C . THR A 1 98 ? 1.871 -0.136 -0.037 1.00 95.81 98 THR A C 1
ATOM 735 O O . THR A 1 98 ? 0.993 0.327 0.697 1.00 95.81 98 THR A O 1
ATOM 738 N N . LEU A 1 99 ? 2.848 -0.910 0.446 1.00 94.75 99 LEU A N 1
ATOM 739 C CA . LEU A 1 99 ? 2.918 -1.261 1.865 1.00 94.75 99 LEU A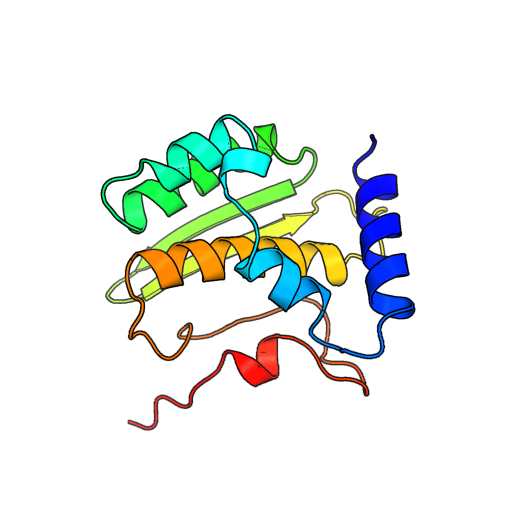 CA 1
ATOM 740 C C . LEU A 1 99 ? 3.257 -0.045 2.745 1.00 94.75 99 LEU A C 1
ATOM 742 O O . LEU A 1 99 ? 2.791 0.027 3.883 1.00 94.75 99 LEU A O 1
ATOM 746 N N . ALA A 1 100 ? 3.993 0.941 2.225 1.00 94.56 100 ALA A N 1
ATOM 747 C CA . ALA A 1 100 ? 4.250 2.192 2.929 1.00 94.56 100 ALA A CA 1
ATOM 748 C C . ALA A 1 100 ? 2.991 3.046 3.116 1.00 94.56 100 ALA A C 1
ATOM 750 O O . ALA A 1 100 ? 2.798 3.594 4.201 1.00 94.56 100 ALA A O 1
ATOM 751 N N . VAL A 1 101 ? 2.113 3.123 2.110 1.00 95.31 101 VAL A N 1
ATOM 752 C CA . VAL A 1 101 ? 0.807 3.796 2.234 1.00 95.31 101 VAL A CA 1
ATOM 753 C C . VAL A 1 101 ? -0.015 3.149 3.350 1.00 95.31 101 VAL A C 1
ATOM 755 O O . VAL A 1 101 ? -0.521 3.834 4.239 1.00 95.31 101 VAL A O 1
ATOM 758 N N . LEU A 1 102 ? -0.096 1.815 3.368 1.00 94.06 102 LEU A N 1
ATOM 759 C CA . LEU A 1 102 ? -0.800 1.075 4.422 1.00 94.06 102 LEU A CA 1
ATOM 760 C C . LEU A 1 102 ? -0.165 1.293 5.805 1.00 94.06 102 LEU A C 1
ATOM 762 O O . LEU A 1 102 ? -0.877 1.423 6.802 1.00 94.06 102 LEU A O 1
ATOM 766 N N . SER A 1 103 ? 1.166 1.389 5.867 1.00 92.19 103 SER A N 1
ATOM 767 C CA . SER A 1 103 ? 1.892 1.739 7.090 1.00 92.19 103 SER A CA 1
ATOM 768 C C . SER A 1 103 ? 1.566 3.160 7.568 1.00 92.19 103 SER A C 1
ATOM 770 O O . SER A 1 103 ? 1.329 3.358 8.761 1.00 92.19 103 SER A O 1
ATOM 772 N N . GLY A 1 104 ? 1.471 4.133 6.657 1.00 92.19 104 GLY A N 1
ATOM 773 C CA . GLY A 1 104 ? 1.036 5.500 6.958 1.00 92.19 104 GLY A CA 1
ATOM 774 C C . GLY A 1 104 ? -0.389 5.546 7.519 1.00 92.19 104 GLY A C 1
ATOM 775 O O . GLY A 1 104 ? -0.637 6.199 8.535 1.00 92.19 104 GLY A O 1
ATOM 776 N N . ILE A 1 105 ? -1.308 4.763 6.938 1.00 93.06 105 ILE A N 1
ATOM 777 C CA . ILE A 1 105 ? -2.673 4.594 7.463 1.00 93.06 105 ILE A CA 1
ATOM 778 C C . ILE A 1 105 ? -2.629 4.042 8.890 1.00 93.06 105 ILE A C 1
ATOM 780 O O . ILE A 1 105 ? -3.267 4.606 9.773 1.00 93.06 105 ILE A O 1
ATOM 784 N N . ALA A 1 106 ? -1.864 2.977 9.146 1.00 91.19 106 ALA A N 1
ATOM 785 C CA . ALA A 1 106 ? -1.735 2.409 10.489 1.00 91.19 106 ALA A CA 1
ATOM 786 C C . ALA A 1 106 ? -1.216 3.436 11.508 1.00 91.19 106 ALA A C 1
ATOM 788 O O . ALA A 1 106 ? -1.807 3.595 12.579 1.00 91.19 106 ALA A O 1
ATOM 789 N N . ARG A 1 107 ? -0.179 4.196 11.140 1.00 89.06 107 ARG A N 1
ATOM 790 C CA . ARG A 1 107 ? 0.422 5.232 11.990 1.00 89.06 107 ARG A CA 1
ATOM 791 C C . ARG A 1 107 ? -0.558 6.353 12.343 1.00 89.06 107 ARG A C 1
ATOM 793 O O . ARG A 1 107 ? -0.503 6.865 13.452 1.00 89.06 107 ARG A O 1
ATOM 800 N N . ARG A 1 108 ? -1.499 6.704 11.461 1.00 90.25 108 ARG A N 1
ATOM 801 C CA . ARG A 1 108 ? -2.544 7.703 11.763 1.00 90.25 108 ARG A CA 1
ATOM 802 C C . ARG A 1 108 ? -3.436 7.295 12.942 1.00 90.25 108 ARG A C 1
ATOM 804 O O . ARG A 1 108 ? -3.854 8.156 13.708 1.00 90.25 108 ARG A O 1
ATOM 811 N N . PHE A 1 109 ? -3.755 6.007 13.070 1.00 91.12 109 PHE A N 1
ATOM 812 C CA . PHE A 1 109 ? -4.610 5.496 14.151 1.00 91.12 109 PHE A CA 1
ATOM 813 C C . PHE A 1 109 ? -3.822 5.084 15.399 1.00 91.12 109 PHE A C 1
ATOM 815 O O . PHE A 1 109 ? -4.408 4.956 16.470 1.00 91.12 109 PHE A O 1
ATOM 822 N N . ALA A 1 110 ? -2.515 4.870 15.261 1.00 88.12 110 ALA A N 1
ATOM 823 C CA . ALA A 1 110 ? -1.616 4.507 16.346 1.00 88.12 110 ALA A CA 1
ATOM 824 C C . ALA A 1 110 ? -0.278 5.259 16.193 1.00 88.12 110 ALA A C 1
ATOM 826 O O . ALA A 1 110 ? 0.721 4.656 15.796 1.00 88.12 110 ALA A O 1
ATOM 827 N N . PRO A 1 111 ? -0.239 6.578 16.469 1.00 85.25 111 PRO A N 1
ATOM 828 C CA . PRO A 1 111 ? 0.954 7.401 16.241 1.00 85.25 111 PRO A CA 1
ATOM 829 C C . PRO A 1 111 ? 2.143 6.974 17.108 1.00 85.25 111 PRO A C 1
ATOM 831 O O . PRO A 1 111 ? 3.286 7.060 16.659 1.00 85.25 111 PRO A O 1
ATOM 834 N N . ASP A 1 112 ? 1.861 6.443 18.300 1.00 83.19 112 ASP A N 1
ATOM 835 C CA . ASP A 1 112 ? 2.860 5.948 19.251 1.00 83.19 112 ASP A CA 1
ATOM 836 C C . ASP A 1 112 ? 3.291 4.498 18.972 1.00 83.19 112 ASP A C 1
ATOM 838 O O . ASP A 1 112 ? 4.208 3.985 19.616 1.00 83.19 112 ASP A O 1
ATOM 842 N N . ALA A 1 113 ? 2.650 3.810 18.016 1.00 77.38 113 ALA A N 1
ATOM 843 C CA . ALA A 1 113 ? 3.080 2.475 17.626 1.00 77.38 113 ALA A CA 1
ATOM 844 C C . ALA A 1 113 ? 4.450 2.569 16.951 1.00 77.38 113 ALA A C 1
ATOM 846 O O . ALA A 1 113 ? 4.625 3.179 15.891 1.00 77.38 113 ALA A O 1
ATOM 847 N N . THR A 1 114 ? 5.443 1.946 17.578 1.00 61.53 114 THR A N 1
ATOM 848 C CA . THR A 1 114 ? 6.833 2.065 17.143 1.00 61.53 114 THR A CA 1
ATOM 849 C C . THR A 1 114 ? 7.116 1.283 15.864 1.00 61.53 114 THR A C 1
ATOM 851 O O . THR A 1 114 ? 8.054 1.644 15.151 1.00 61.53 114 THR A O 1
ATOM 854 N N . THR A 1 115 ? 6.320 0.256 15.516 1.00 64.12 115 THR A N 1
ATOM 855 C CA . THR A 1 115 ? 6.507 -0.487 14.260 1.00 64.12 115 THR A CA 1
ATOM 856 C C . THR A 1 115 ? 5.372 -1.457 13.890 1.00 64.12 115 THR A C 1
ATOM 858 O O . THR A 1 115 ? 4.503 -1.753 14.709 1.00 64.12 115 THR A O 1
ATOM 861 N N . ALA A 1 116 ? 5.412 -1.993 12.663 1.00 64.50 116 ALA A N 1
ATOM 862 C CA . ALA A 1 116 ? 4.606 -3.150 12.265 1.00 64.50 116 ALA A CA 1
ATOM 863 C C . ALA A 1 116 ? 5.191 -4.437 12.872 1.00 64.50 116 ALA A C 1
ATOM 865 O O . ALA A 1 116 ? 6.403 -4.598 12.926 1.00 64.50 116 ALA A O 1
ATOM 866 N N . CYS A 1 117 ? 4.360 -5.401 13.282 1.00 68.88 117 CYS A N 1
ATOM 867 C CA . CYS A 1 117 ? 4.875 -6.638 13.891 1.00 68.88 117 CYS A CA 1
ATOM 868 C C . CYS A 1 117 ? 5.835 -7.417 12.970 1.00 68.88 117 CYS A C 1
ATOM 870 O O . CYS A 1 117 ? 6.729 -8.102 13.459 1.00 68.88 117 CYS A O 1
ATOM 872 N N . ALA A 1 118 ? 5.638 -7.340 11.649 1.00 80.25 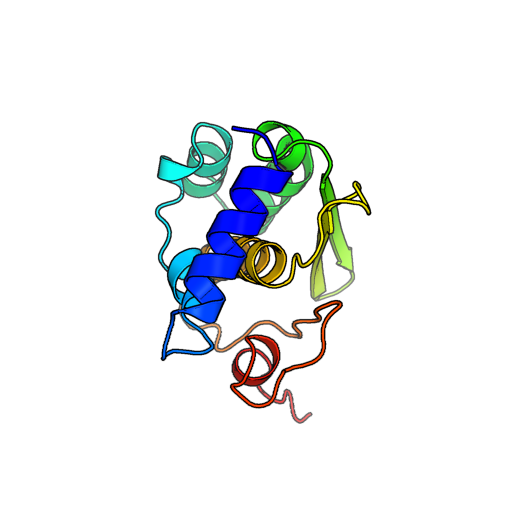118 ALA A N 1
ATOM 873 C CA . ALA A 1 118 ? 6.612 -7.749 10.640 1.00 80.25 118 ALA A CA 1
ATOM 874 C C . ALA A 1 118 ? 6.285 -7.093 9.292 1.00 80.25 118 ALA A C 1
ATOM 876 O O . ALA A 1 118 ? 5.123 -6.781 9.022 1.00 80.25 118 ALA A O 1
ATOM 877 N N . LEU A 1 119 ? 7.298 -6.951 8.439 1.00 86.50 119 LEU A N 1
ATOM 878 C CA . LEU A 1 119 ? 7.158 -6.530 7.050 1.00 86.50 119 LEU A CA 1
ATOM 879 C C . LEU A 1 119 ? 7.976 -7.472 6.163 1.00 86.50 119 LEU A C 1
ATOM 881 O O . LEU A 1 119 ? 9.186 -7.609 6.348 1.00 86.50 119 LEU A O 1
ATOM 885 N N . ASN A 1 120 ? 7.314 -8.119 5.207 1.00 88.06 120 ASN A N 1
ATOM 886 C CA . ASN A 1 120 ? 7.909 -9.125 4.334 1.00 88.06 120 ASN A CA 1
ATOM 887 C C . ASN A 1 120 ? 7.744 -8.694 2.875 1.00 88.06 120 ASN A C 1
ATOM 889 O O . ASN A 1 120 ? 6.633 -8.390 2.446 1.00 88.06 120 ASN A O 1
ATOM 893 N N . PHE A 1 121 ? 8.842 -8.698 2.125 1.00 89.12 121 PHE A N 1
ATOM 894 C CA . PHE A 1 121 ? 8.854 -8.414 0.692 1.00 89.12 121 PHE A CA 1
ATOM 895 C C . PHE A 1 121 ? 9.282 -9.652 -0.092 1.00 89.12 121 PHE A C 1
ATOM 897 O O . PHE A 1 121 ? 9.985 -10.510 0.438 1.00 89.12 121 PHE A O 1
ATOM 904 N N . GLU A 1 122 ? 8.878 -9.729 -1.362 1.00 88.25 122 GLU A N 1
ATOM 905 C CA . GLU A 1 122 ? 9.348 -10.779 -2.280 1.00 88.25 122 GLU A CA 1
ATOM 906 C C . GLU A 1 122 ? 10.828 -10.625 -2.658 1.00 88.25 122 GLU A C 1
ATOM 908 O O . GLU A 1 122 ? 11.459 -11.586 -3.084 1.00 88.25 122 GLU A O 1
ATOM 913 N N . HIS A 1 123 ? 11.376 -9.419 -2.509 1.00 84.19 123 HIS A N 1
ATOM 914 C CA . HIS A 1 123 ? 12.765 -9.117 -2.808 1.00 84.19 123 HIS A CA 1
ATOM 915 C C . HIS A 1 123 ? 13.603 -9.092 -1.530 1.00 84.19 123 HIS A C 1
ATOM 917 O O . HIS A 1 123 ? 13.163 -8.633 -0.471 1.00 84.19 123 HIS A O 1
ATOM 923 N N . ASP A 1 124 ? 14.866 -9.486 -1.662 1.00 81.06 124 ASP A N 1
ATOM 924 C CA . ASP A 1 124 ? 15.848 -9.255 -0.616 1.00 81.06 124 ASP A CA 1
ATOM 925 C C . ASP A 1 124 ? 16.130 -7.760 -0.448 1.00 81.06 124 ASP A C 1
ATOM 927 O O . ASP A 1 124 ? 15.904 -6.925 -1.335 1.00 81.06 124 ASP A O 1
ATOM 931 N N . CYS A 1 125 ? 16.681 -7.403 0.708 1.00 68.81 125 CYS A N 1
ATOM 932 C CA . CYS A 1 125 ? 17.288 -6.094 0.834 1.00 68.81 125 CYS A CA 1
ATOM 933 C C . CYS A 1 125 ? 18.619 -6.070 0.077 1.00 68.81 125 CYS A C 1
ATOM 935 O O . CYS A 1 125 ? 19.608 -6.650 0.531 1.00 68.81 125 CYS A O 1
ATOM 937 N N . GLY A 1 126 ? 18.660 -5.318 -1.022 1.00 65.94 126 GLY A N 1
ATOM 938 C CA . GLY A 1 126 ? 19.893 -5.043 -1.754 1.00 65.94 126 GLY A CA 1
ATOM 939 C C . GLY A 1 126 ? 20.968 -4.336 -0.906 1.00 65.94 126 GLY A C 1
ATOM 940 O O . GLY A 1 126 ? 20.716 -3.922 0.234 1.00 65.94 126 GLY A O 1
ATOM 941 N N . PRO A 1 127 ? 22.175 -4.131 -1.468 1.00 57.47 127 PRO A N 1
ATOM 942 C CA . PRO A 1 127 ? 23.326 -3.572 -0.748 1.00 57.47 127 PRO A CA 1
ATOM 943 C C . PRO A 1 127 ? 23.085 -2.153 -0.223 1.00 57.47 127 PRO A C 1
ATOM 945 O O . PRO A 1 127 ? 23.710 -1.741 0.748 1.00 57.47 127 PRO A O 1
ATOM 948 N N . ARG A 1 128 ? 22.151 -1.414 -0.832 1.00 60.59 128 ARG A N 1
ATOM 949 C CA . ARG A 1 128 ? 21.783 -0.063 -0.402 1.00 60.59 128 ARG A CA 1
ATOM 950 C C . ARG A 1 128 ? 20.785 -0.054 0.764 1.00 60.59 128 ARG A C 1
ATOM 952 O O . ARG A 1 128 ? 20.687 0.957 1.430 1.00 60.59 128 ARG A O 1
ATOM 959 N N . GLY A 1 129 ? 20.094 -1.154 1.078 1.00 64.62 129 GLY A N 1
ATOM 960 C CA . GLY A 1 129 ? 19.015 -1.172 2.080 1.00 64.62 129 GLY A CA 1
ATOM 961 C C . GLY A 1 129 ? 17.624 -1.354 1.474 1.00 64.62 129 GLY A C 1
ATOM 962 O O . GLY A 1 129 ? 17.442 -1.184 0.274 1.00 64.62 129 GLY A O 1
ATOM 963 N N . CYS A 1 130 ? 16.655 -1.744 2.306 1.00 66.88 130 CYS A N 1
ATOM 964 C CA . CYS A 1 130 ? 15.237 -1.807 1.951 1.00 66.88 130 CYS A CA 1
ATOM 965 C C . CYS A 1 130 ? 14.362 -1.601 3.197 1.00 66.88 130 CYS A C 1
ATOM 967 O O . CYS A 1 130 ? 14.865 -1.643 4.327 1.00 66.88 130 CYS A O 1
ATOM 969 N N . ALA A 1 131 ? 13.064 -1.374 2.997 1.00 64.38 131 ALA A N 1
ATOM 970 C CA . ALA A 1 131 ? 12.141 -1.001 4.070 1.00 64.38 131 ALA A CA 1
ATOM 971 C C . ALA A 1 131 ? 11.970 -2.064 5.174 1.00 64.38 131 ALA A C 1
ATOM 973 O O . ALA A 1 131 ? 11.692 -1.711 6.320 1.00 64.38 131 ALA A O 1
ATOM 974 N N . SER A 1 132 ? 12.188 -3.354 4.885 1.00 59.91 132 SER A N 1
ATOM 975 C CA . SER A 1 132 ? 12.010 -4.417 5.892 1.00 59.91 132 SER A CA 1
ATOM 976 C C . SER A 1 132 ? 12.935 -4.263 7.102 1.00 59.91 132 SER A C 1
ATOM 978 O O . SER A 1 132 ? 12.512 -4.540 8.219 1.00 59.91 132 SER A O 1
ATOM 980 N N . ARG A 1 133 ? 14.161 -3.746 6.921 1.00 53.44 133 ARG A N 1
ATOM 981 C CA . ARG A 1 133 ? 15.132 -3.572 8.021 1.00 53.44 133 ARG A CA 1
ATOM 982 C C . ARG A 1 133 ? 14.784 -2.445 8.995 1.00 53.44 133 ARG A C 1
ATOM 984 O O . ARG A 1 133 ? 15.297 -2.439 10.107 1.00 53.44 133 ARG A O 1
ATOM 991 N N . SER A 1 134 ? 13.949 -1.487 8.593 1.00 50.66 134 SER A N 1
ATOM 992 C CA . SER A 1 134 ? 13.561 -0.340 9.432 1.00 50.66 134 SER A CA 1
ATOM 993 C C . SER A 1 134 ? 12.233 -0.557 10.166 1.00 50.66 134 SER A C 1
ATOM 995 O O . SER A 1 134 ? 11.937 0.174 11.108 1.00 50.66 134 SER A O 1
ATOM 997 N N . ALA A 1 135 ? 11.440 -1.546 9.739 1.00 49.88 135 ALA A N 1
ATOM 998 C CA . ALA A 1 135 ? 10.072 -1.783 10.203 1.00 49.88 135 ALA A CA 1
ATOM 999 C C . ALA A 1 135 ? 9.912 -3.005 11.128 1.00 49.88 135 ALA A C 1
ATOM 1001 O O . ALA A 1 135 ? 8.795 -3.331 11.510 1.00 49.88 135 ALA A O 1
ATOM 1002 N N . THR A 1 136 ? 10.994 -3.702 11.484 1.00 50.19 136 THR A N 1
ATOM 1003 C CA . THR A 1 136 ? 10.978 -4.764 12.501 1.00 50.19 136 THR A CA 1
ATOM 1004 C C . THR A 1 136 ? 11.669 -4.272 13.767 1.00 50.19 136 THR A C 1
ATOM 1006 O O . THR A 1 136 ? 12.883 -4.393 13.911 1.00 50.19 136 THR A O 1
ATOM 1009 N N . GLY A 1 137 ? 10.900 -3.714 14.698 1.00 43.81 137 GLY A N 1
ATOM 1010 C CA . GLY A 1 137 ? 11.323 -3.614 16.093 1.00 43.81 137 GLY A CA 1
ATOM 1011 C C . GLY A 1 137 ? 11.252 -5.003 16.722 1.00 43.81 137 GLY A C 1
ATOM 1012 O O . GLY A 1 137 ? 10.224 -5.671 16.616 1.00 43.81 137 GLY A O 1
ATOM 1013 N N . SER A 1 138 ? 12.339 -5.473 17.336 1.00 36.78 138 SER A N 1
ATOM 1014 C CA . SER A 1 138 ? 12.337 -6.756 18.037 1.00 36.78 138 SER A CA 1
ATOM 1015 C C . SER A 1 138 ? 11.315 -6.715 19.173 1.00 36.78 138 SER A C 1
ATOM 1017 O O . SER A 1 138 ? 11.525 -6.038 20.180 1.00 36.78 138 SER A O 1
ATOM 1019 N N . ALA A 1 139 ? 10.226 -7.468 19.042 1.00 34.25 139 ALA A N 1
ATOM 1020 C CA . ALA A 1 139 ? 9.465 -7.908 20.199 1.00 34.25 139 ALA A CA 1
ATOM 1021 C C . ALA A 1 139 ? 10.284 -9.013 20.879 1.00 34.25 139 ALA A C 1
ATOM 1023 O O . ALA A 1 139 ? 10.072 -10.203 20.645 1.00 34.25 139 ALA A O 1
ATOM 1024 N N . THR A 1 140 ? 11.289 -8.615 21.657 1.00 30.58 140 THR A N 1
ATOM 1025 C CA . THR A 1 140 ? 11.921 -9.526 22.608 1.00 30.58 140 THR A CA 1
ATOM 1026 C C . THR A 1 140 ? 10.893 -9.765 23.707 1.00 30.58 140 THR A C 1
ATOM 1028 O O . THR A 1 140 ? 10.464 -8.816 24.363 1.00 30.58 140 THR A O 1
ATOM 1031 N N . ARG A 1 141 ? 10.427 -11.013 23.804 1.00 32.47 141 ARG A N 1
ATOM 1032 C CA . ARG A 1 141 ? 9.610 -11.509 24.916 1.00 32.47 141 ARG A CA 1
ATOM 1033 C C . ARG A 1 141 ? 10.319 -11.328 26.251 1.00 32.47 141 ARG A C 1
ATOM 1035 O O . ARG A 1 141 ? 11.562 -11.472 26.261 1.00 32.47 141 ARG A O 1
#

Secondary structure (DSSP, 8-state):
--HHHHHHHHHHHHHH-S-TTHHHHHHHT--GGGGHHHHHHHHT-SSHHHHHHHHHHHHHHHSTTEEEEEEEETTEEEEEEEES-TTS---HHHHHHHHHHHHHHHHHH-TT----S----SS---TT--GGGTS------

Organism: NCBI:txid1545044

Radius of gyration: 14.82 Å; chains: 1; bounding box: 37×26×43 Å

Sequence (141 aa):
MRLADFVASLEAIAASSLDPLAIWRAGQAMDLADLGVLGCTGALAPTLGAALRAFHKRFGALQSASSVDFQVEDARASFSYRILDNEVWPRRADSELTLAVLSGIARRFAPDATTACALNFEHDCGPRGCASRSATGSATR